Protein AF-A0A9C8ACH2-F1 (afdb_monomer_lite)

Foldseek 3Di:
DPPVVVVCVVCVVVVVVVVVVVVVVVCCVVVVDPDPVVVVVVVVVVVVCCVVPVPDPDDPLDDDDDCDPVNCVVQHDPPDAVVVVVVVVCCCCVVVVRPDDDDPDDDPDDGPDD

pLDDT: mean 89.0, std 10.63, range [52.88, 98.12]

Structure (mmCIF, N/CA/C/O backbone):
data_AF-A0A9C8ACH2-F1
#
_entry.id   AF-A0A9C8ACH2-F1
#
loop_
_atom_site.group_PDB
_atom_site.id
_atom_site.type_symbol
_atom_site.label_atom_id
_atom_site.label_alt_id
_atom_site.label_comp_id
_atom_site.label_asym_id
_atom_site.label_entity_id
_atom_site.label_seq_id
_atom_site.pdbx_PDB_ins_code
_atom_site.Cartn_x
_atom_site.Cartn_y
_atom_site.Cartn_z
_atom_site.occupancy
_atom_site.B_iso_or_equiv
_atom_site.auth_seq_id
_atom_site.auth_comp_id
_atom_site.auth_asym_id
_atom_site.auth_atom_id
_atom_site.pdbx_PDB_model_num
ATOM 1 N N . MET A 1 1 ? 27.759 -24.281 -51.195 1.00 52.88 1 MET A N 1
ATOM 2 C CA . MET A 1 1 ? 27.574 -24.189 -49.726 1.00 52.88 1 MET A CA 1
ATOM 3 C C . MET A 1 1 ? 28.028 -22.844 -49.115 1.00 52.88 1 MET A C 1
ATOM 5 O O . MET A 1 1 ? 28.151 -22.755 -47.905 1.00 52.88 1 MET A O 1
ATOM 9 N N . SER A 1 2 ? 28.230 -21.772 -49.904 1.00 60.00 2 SER A N 1
ATOM 10 C CA . SER A 1 2 ? 28.850 -20.508 -49.443 1.00 60.00 2 SER A CA 1
ATOM 11 C C . SER A 1 2 ? 27.884 -19.329 -49.233 1.00 60.00 2 SER A C 1
ATOM 13 O O . SER A 1 2 ? 28.175 -18.428 -48.451 1.00 60.00 2 SER A O 1
ATOM 15 N N . LYS A 1 3 ? 26.706 -19.328 -49.876 1.00 59.53 3 LYS A N 1
ATOM 16 C CA . LYS A 1 3 ? 25.756 -18.198 -49.792 1.00 59.53 3 LYS A CA 1
ATOM 17 C C . LYS A 1 3 ? 25.106 -18.048 -48.406 1.00 59.53 3 LYS A C 1
ATOM 19 O O . LYS A 1 3 ? 24.881 -16.928 -47.965 1.00 59.53 3 LYS A O 1
ATOM 24 N N . ARG A 1 4 ? 24.867 -19.156 -47.687 1.00 61.03 4 ARG A N 1
ATOM 25 C CA . ARG A 1 4 ? 24.274 -19.143 -46.331 1.00 61.03 4 ARG A CA 1
ATOM 26 C C . ARG A 1 4 ? 25.192 -18.474 -45.297 1.00 61.03 4 ARG A C 1
ATOM 28 O O . ARG A 1 4 ? 24.725 -17.661 -44.510 1.00 61.03 4 ARG A O 1
ATOM 35 N N . PHE A 1 5 ? 26.499 -18.732 -45.359 1.00 60.12 5 PHE A N 1
ATOM 36 C CA . PHE A 1 5 ? 27.486 -18.123 -44.456 1.00 60.12 5 PHE A CA 1
ATOM 37 C C . 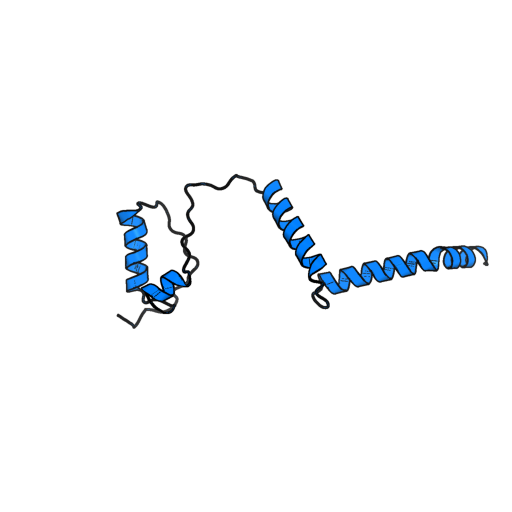PHE A 1 5 ? 27.638 -16.607 -44.656 1.00 60.12 5 PHE A C 1
ATOM 39 O O . PHE A 1 5 ? 27.826 -15.875 -43.686 1.00 60.12 5 PHE A O 1
ATOM 46 N N . ALA A 1 6 ? 27.506 -16.119 -45.894 1.00 61.38 6 ALA A N 1
ATOM 47 C CA . ALA A 1 6 ? 27.553 -14.687 -46.192 1.00 61.38 6 ALA A CA 1
ATOM 48 C C . ALA A 1 6 ? 26.337 -13.929 -45.624 1.00 61.38 6 ALA A C 1
ATOM 50 O O . ALA A 1 6 ? 26.486 -12.831 -45.089 1.00 61.38 6 ALA A O 1
ATOM 51 N N . VAL A 1 7 ? 25.146 -14.538 -45.676 1.00 62.56 7 VAL A N 1
ATOM 52 C CA . VAL A 1 7 ? 23.918 -13.985 -45.076 1.00 62.56 7 VAL A CA 1
ATOM 53 C C . VAL A 1 7 ? 24.023 -13.946 -43.548 1.00 62.56 7 VAL A C 1
ATOM 55 O O . VAL A 1 7 ? 23.685 -12.933 -42.940 1.00 62.56 7 VAL A O 1
ATOM 58 N N . ILE A 1 8 ? 24.567 -15.001 -42.932 1.00 67.81 8 ILE A N 1
ATOM 59 C CA . ILE A 1 8 ? 24.784 -15.064 -41.479 1.00 67.81 8 ILE A CA 1
ATOM 60 C C . ILE A 1 8 ? 25.756 -13.970 -41.025 1.00 67.81 8 ILE A C 1
ATOM 62 O O . ILE A 1 8 ? 25.423 -13.214 -40.120 1.00 67.81 8 ILE A O 1
ATOM 66 N N . LYS A 1 9 ? 26.910 -13.795 -41.687 1.00 70.25 9 LYS A N 1
ATOM 67 C CA . LYS A 1 9 ? 27.854 -12.711 -41.347 1.00 70.25 9 LYS A CA 1
ATOM 68 C C . LYS A 1 9 ? 27.237 -11.316 -41.484 1.00 70.25 9 LYS A C 1
ATOM 70 O O . LYS A 1 9 ? 27.525 -10.447 -40.668 1.00 70.25 9 LYS A O 1
ATOM 75 N N . ARG A 1 10 ? 26.364 -11.102 -42.477 1.00 75.19 10 ARG A N 1
ATOM 76 C CA . ARG A 1 10 ? 25.689 -9.813 -42.707 1.00 75.19 10 ARG A CA 1
ATOM 77 C C . ARG A 1 10 ? 24.681 -9.458 -41.609 1.00 75.19 10 ARG A C 1
ATOM 79 O O . ARG A 1 10 ? 24.456 -8.278 -41.352 1.00 75.19 10 ARG A O 1
ATOM 86 N N . HIS A 1 11 ? 24.078 -10.457 -40.966 1.00 82.44 11 HIS A N 1
ATOM 87 C CA . HIS A 1 11 ? 23.087 -10.258 -39.904 1.00 82.44 11 HIS A CA 1
ATOM 88 C C . HIS A 1 11 ? 23.601 -10.589 -38.499 1.00 82.44 11 HIS A C 1
ATOM 90 O O . HIS A 1 11 ? 22.903 -10.291 -37.535 1.00 82.44 11 HIS A O 1
ATOM 96 N N . ALA A 1 12 ? 24.823 -11.112 -38.366 1.00 87.94 12 ALA A N 1
ATOM 97 C CA . ALA A 1 12 ? 25.428 -11.499 -37.092 1.00 87.94 12 ALA A CA 1
ATOM 98 C C . ALA A 1 12 ? 25.406 -10.365 -36.059 1.00 87.94 12 ALA A C 1
ATOM 100 O O . ALA A 1 12 ? 25.045 -10.594 -34.910 1.00 87.94 12 ALA A O 1
ATOM 101 N N . LEU A 1 13 ? 25.697 -9.129 -36.481 1.00 89.81 13 LEU A N 1
ATOM 102 C CA . LEU A 1 13 ? 25.626 -7.963 -35.599 1.00 89.81 13 LEU A CA 1
ATOM 103 C C . LEU A 1 13 ? 24.203 -7.719 -35.079 1.00 89.81 13 LEU A C 1
ATOM 105 O O . LEU A 1 13 ? 24.019 -7.438 -33.902 1.00 89.81 13 LEU A O 1
ATOM 109 N N . ARG A 1 14 ? 23.185 -7.867 -35.936 1.00 90.31 14 ARG A N 1
ATOM 110 C CA . ARG A 1 14 ? 21.780 -7.700 -35.530 1.00 90.31 14 ARG A CA 1
ATOM 111 C C . ARG A 1 14 ? 21.375 -8.767 -34.519 1.00 90.31 14 ARG A C 1
ATOM 113 O O . ARG A 1 14 ? 20.735 -8.443 -33.534 1.00 90.31 14 ARG A O 1
ATOM 120 N N . TRP A 1 15 ? 21.785 -10.012 -34.749 1.00 93.50 15 TRP A N 1
ATOM 121 C CA . TRP A 1 15 ? 21.475 -11.134 -33.862 1.00 93.50 15 TRP A CA 1
ATOM 122 C C . TRP A 1 15 ? 22.156 -10.973 -32.505 1.00 93.50 15 TRP A C 1
ATOM 124 O O . TRP A 1 15 ? 21.524 -11.196 -31.480 1.00 93.50 15 TRP A O 1
ATOM 134 N N . LEU A 1 16 ? 23.414 -10.526 -32.498 1.00 94.44 16 LEU A N 1
ATOM 135 C CA . LEU A 1 16 ? 24.140 -10.226 -31.270 1.00 94.44 16 LEU A CA 1
ATOM 136 C C . LEU A 1 16 ? 23.460 -9.101 -30.481 1.00 94.44 16 LEU A C 1
ATOM 138 O O . LEU A 1 16 ? 23.234 -9.254 -29.287 1.00 94.44 16 LEU A O 1
ATOM 142 N N . LEU A 1 17 ? 23.085 -8.002 -31.143 1.00 95.50 17 LEU A N 1
ATOM 143 C CA . LEU A 1 17 ? 22.371 -6.896 -30.497 1.00 95.50 17 LEU A CA 1
ATOM 144 C C . LEU A 1 17 ? 21.022 -7.349 -29.928 1.00 95.50 17 LEU A C 1
ATOM 146 O O . LEU A 1 17 ? 20.713 -7.039 -28.782 1.00 95.50 17 LEU A O 1
ATOM 150 N N . SER A 1 18 ? 20.244 -8.127 -30.685 1.00 94.81 18 SER A N 1
ATOM 151 C CA . SER A 1 18 ? 18.985 -8.699 -30.198 1.00 94.81 18 SER A CA 1
ATOM 152 C C . SER A 1 18 ? 19.194 -9.618 -28.995 1.00 94.81 18 SER A C 1
ATOM 154 O O . SER A 1 18 ? 18.418 -9.549 -28.048 1.00 94.81 18 SER A O 1
ATOM 156 N N . LEU A 1 19 ? 20.244 -10.444 -29.003 1.00 96.38 19 LEU A N 1
ATOM 157 C CA . LEU A 1 19 ? 20.568 -11.330 -27.886 1.00 96.38 19 LEU A CA 1
ATOM 158 C C . LEU A 1 19 ? 20.969 -10.543 -26.635 1.00 96.38 19 LEU A C 1
ATOM 160 O O . LEU A 1 19 ? 20.540 -10.894 -25.542 1.00 96.38 19 LEU A O 1
ATOM 164 N N . ILE A 1 20 ? 21.750 -9.471 -26.791 1.00 96.50 20 ILE A N 1
ATOM 165 C CA . ILE A 1 20 ? 22.143 -8.595 -25.680 1.00 96.50 20 ILE A CA 1
ATOM 166 C C . ILE A 1 20 ? 20.912 -7.920 -25.073 1.00 96.50 20 ILE A C 1
ATOM 168 O O . ILE A 1 20 ? 20.755 -7.939 -23.858 1.00 96.50 20 ILE A O 1
ATOM 172 N N . ILE A 1 21 ? 20.022 -7.367 -25.903 1.00 95.50 21 ILE A N 1
ATOM 173 C CA . ILE A 1 21 ? 18.779 -6.737 -25.437 1.00 95.50 21 ILE A CA 1
ATOM 174 C C . ILE A 1 21 ? 17.884 -7.766 -24.735 1.00 95.50 21 ILE A C 1
ATOM 176 O O . ILE A 1 21 ? 17.339 -7.486 -23.672 1.00 95.50 21 ILE A O 1
ATOM 180 N N . LEU A 1 22 ? 17.750 -8.970 -25.295 1.00 95.50 22 LEU A N 1
ATOM 181 C CA . LEU A 1 22 ? 16.964 -10.037 -24.681 1.00 95.50 22 LEU A CA 1
ATOM 182 C C . LEU A 1 22 ? 17.539 -10.444 -23.320 1.00 95.50 22 LEU A C 1
ATOM 184 O O . LEU A 1 22 ? 16.799 -10.524 -22.345 1.00 95.50 22 LEU A O 1
ATOM 188 N N . LEU A 1 23 ? 18.851 -10.677 -23.247 1.00 95.88 23 LEU A N 1
ATOM 189 C CA . LEU A 1 23 ? 19.521 -11.039 -22.002 1.00 95.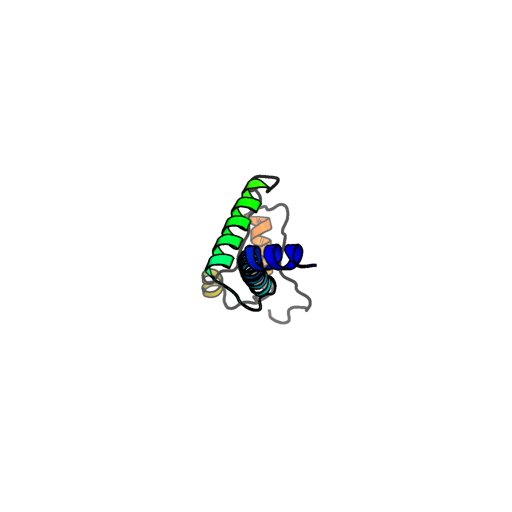88 23 LEU A CA 1
ATOM 190 C C . LEU A 1 23 ? 19.385 -9.927 -20.961 1.00 95.88 23 LEU A C 1
ATOM 192 O O . LEU A 1 23 ? 19.146 -10.225 -19.797 1.00 95.88 23 LEU A O 1
ATOM 196 N N . PHE A 1 24 ? 19.483 -8.667 -21.392 1.00 94.69 24 PHE A N 1
ATOM 197 C CA . PHE A 1 24 ? 19.225 -7.508 -20.549 1.00 94.69 24 PHE A CA 1
ATOM 198 C C . PHE A 1 24 ? 17.830 -7.625 -19.907 1.00 94.69 24 PHE A C 1
ATOM 200 O O . PHE A 1 24 ? 17.723 -7.752 -18.691 1.00 94.69 24 PHE A O 1
ATOM 207 N N . PHE A 1 25 ? 16.759 -7.728 -20.696 1.00 93.19 25 PHE A N 1
ATOM 208 C CA . PHE A 1 25 ? 15.407 -7.847 -20.134 1.00 93.19 25 PHE A CA 1
ATOM 209 C C . PHE A 1 25 ? 15.189 -9.109 -19.283 1.00 93.19 25 PHE A C 1
ATOM 211 O O . PHE A 1 25 ? 14.478 -9.040 -18.287 1.00 93.19 25 PHE A O 1
ATOM 218 N N . ILE A 1 26 ? 15.812 -10.246 -19.616 1.00 95.00 26 ILE A N 1
ATOM 219 C CA . ILE A 1 26 ? 15.718 -11.474 -18.804 1.00 95.00 26 ILE A CA 1
ATOM 220 C C . ILE A 1 26 ? 16.367 -11.283 -17.428 1.00 95.00 26 ILE A C 1
ATOM 222 O O . ILE A 1 26 ? 15.784 -11.663 -16.413 1.00 95.00 26 ILE A O 1
ATOM 226 N N . LEU A 1 27 ? 17.567 -10.701 -17.375 1.00 95.50 27 LEU A N 1
ATOM 227 C CA . LEU A 1 27 ? 18.257 -10.440 -16.108 1.00 95.50 27 LEU A CA 1
ATOM 228 C C . LEU A 1 27 ? 17.455 -9.497 -15.207 1.00 95.50 27 LEU A C 1
ATOM 230 O O . LEU A 1 27 ? 17.461 -9.674 -13.991 1.00 95.50 27 LEU A O 1
ATOM 234 N N . HIS A 1 28 ? 16.730 -8.554 -15.808 1.00 92.75 28 HIS A N 1
ATOM 235 C CA . HIS A 1 28 ? 15.801 -7.696 -15.085 1.00 92.75 28 HIS A CA 1
ATOM 236 C C . HIS A 1 28 ? 14.564 -8.427 -14.581 1.00 92.75 28 HIS A C 1
ATOM 238 O O . HIS A 1 28 ? 14.293 -8.421 -13.387 1.00 92.75 28 HIS A O 1
ATOM 244 N N . ALA A 1 29 ? 13.852 -9.114 -15.476 1.00 90.69 29 ALA A N 1
ATOM 245 C CA . ALA A 1 29 ? 12.590 -9.779 -15.161 1.00 90.69 29 ALA A CA 1
ATOM 246 C C . ALA A 1 29 ? 12.738 -10.888 -14.105 1.00 90.69 29 ALA A C 1
ATOM 248 O O . ALA A 1 29 ? 11.785 -11.216 -13.405 1.00 90.69 29 ALA A O 1
ATOM 249 N N . THR A 1 30 ? 13.927 -11.486 -14.000 1.00 94.56 30 THR A N 1
ATOM 250 C CA . THR A 1 30 ? 14.249 -12.498 -12.983 1.00 94.56 30 THR A CA 1
ATOM 251 C C . THR A 1 30 ? 14.658 -11.907 -11.630 1.00 94.56 30 THR A C 1
ATOM 253 O O . THR A 1 30 ? 14.837 -12.669 -10.683 1.00 94.56 30 THR A O 1
ATOM 256 N N . GLY A 1 31 ? 14.841 -10.586 -11.525 1.00 90.31 31 GLY A N 1
ATOM 257 C CA . GLY A 1 31 ? 15.311 -9.913 -10.308 1.00 90.31 31 GLY A CA 1
ATOM 258 C C . GLY A 1 31 ? 16.810 -10.078 -10.027 1.00 90.31 31 GLY A C 1
ATOM 259 O O . GLY A 1 31 ? 17.290 -9.649 -8.984 1.00 90.31 31 GLY A O 1
ATOM 260 N N . ILE A 1 32 ? 17.582 -10.686 -10.939 1.00 93.38 32 ILE A N 1
ATOM 261 C CA . ILE A 1 32 ? 19.040 -10.835 -10.774 1.00 93.38 32 ILE A CA 1
ATOM 262 C C . ILE A 1 32 ? 19.731 -9.469 -10.867 1.00 93.38 32 ILE A C 1
ATOM 264 O O . ILE A 1 32 ? 20.702 -9.211 -10.154 1.00 93.38 32 ILE A O 1
ATOM 268 N N . VAL A 1 33 ? 19.249 -8.599 -11.760 1.00 93.56 33 VAL A N 1
ATOM 269 C CA . VAL A 1 33 ? 19.738 -7.225 -11.907 1.00 93.56 33 VAL A CA 1
ATOM 270 C C . VAL A 1 33 ? 18.562 -6.259 -11.942 1.00 93.56 33 VAL A C 1
ATOM 272 O O . VAL A 1 33 ? 17.833 -6.165 -12.927 1.00 93.56 33 VAL A O 1
ATOM 275 N N . GLU A 1 34 ? 18.409 -5.472 -10.887 1.00 87.81 34 GLU A N 1
ATOM 276 C CA . GLU A 1 34 ? 17.367 -4.454 -10.824 1.00 87.81 34 GLU A CA 1
ATOM 277 C C . GLU A 1 34 ? 17.888 -3.112 -11.340 1.00 87.81 34 GLU A C 1
ATOM 279 O O . GLU A 1 34 ? 18.755 -2.472 -10.742 1.00 87.81 34 GLU A O 1
ATOM 284 N N . TRP A 1 35 ? 17.348 -2.661 -12.472 1.00 92.38 35 TRP A N 1
ATOM 285 C CA . TRP A 1 35 ? 17.591 -1.312 -12.968 1.00 92.38 35 TRP A CA 1
ATOM 286 C C . TRP A 1 35 ? 16.462 -0.399 -12.514 1.00 92.38 35 TRP A C 1
ATOM 288 O O . TRP A 1 35 ? 15.341 -0.498 -13.007 1.00 92.38 35 TRP A O 1
ATOM 298 N N . SER A 1 36 ? 16.778 0.537 -11.618 1.00 92.12 36 SER A N 1
ATOM 299 C CA . SER A 1 36 ? 15.805 1.462 -11.018 1.00 92.12 36 SER A CA 1
ATOM 300 C C . SER A 1 36 ? 14.961 2.230 -12.041 1.00 92.12 36 SER A C 1
ATOM 302 O O . SER A 1 36 ? 13.775 2.452 -11.820 1.00 92.12 36 SER A O 1
ATOM 304 N N . PHE A 1 37 ? 15.542 2.603 -13.185 1.00 94.00 37 PHE A N 1
ATOM 305 C CA . PHE A 1 37 ? 14.810 3.268 -14.265 1.00 94.00 37 PHE A CA 1
ATOM 306 C C . PHE A 1 37 ? 13.752 2.366 -14.917 1.00 94.00 37 PHE A C 1
ATOM 308 O O . PHE A 1 37 ? 12.660 2.844 -15.218 1.00 94.00 37 PHE A O 1
ATOM 315 N N . ILE A 1 38 ? 14.058 1.080 -15.129 1.00 93.38 38 ILE A N 1
ATOM 316 C CA . ILE A 1 38 ? 13.085 0.143 -15.703 1.00 93.38 38 ILE A CA 1
ATOM 317 C C . ILE A 1 38 ? 11.963 -0.099 -14.693 1.00 93.38 38 ILE A C 1
ATOM 319 O O . ILE A 1 38 ? 10.807 0.062 -15.067 1.00 93.38 38 ILE A O 1
ATOM 323 N N . ASN A 1 39 ? 12.284 -0.298 -13.409 1.00 93.44 39 ASN A N 1
ATOM 324 C CA . ASN A 1 39 ? 11.278 -0.396 -12.343 1.00 93.44 39 ASN A CA 1
ATOM 325 C C . ASN A 1 39 ? 10.357 0.832 -12.310 1.00 93.44 39 ASN A C 1
ATOM 327 O O . ASN A 1 39 ? 9.140 0.698 -12.251 1.00 93.44 39 ASN A O 1
ATOM 331 N N . ALA A 1 40 ? 10.906 2.047 -12.398 1.00 95.06 40 ALA A N 1
ATOM 332 C CA . ALA A 1 40 ? 10.097 3.265 -12.413 1.00 95.06 40 ALA A CA 1
ATOM 333 C C . ALA A 1 40 ? 9.138 3.324 -13.618 1.00 95.06 40 ALA A C 1
ATOM 335 O O . ALA A 1 40 ? 7.994 3.763 -13.481 1.00 95.06 40 ALA A O 1
ATOM 336 N N . LEU A 1 41 ? 9.584 2.874 -14.797 1.00 95.81 41 LEU A N 1
ATOM 337 C CA . LEU A 1 41 ? 8.721 2.755 -15.973 1.00 95.81 41 LEU A CA 1
ATOM 338 C C . LEU A 1 41 ? 7.659 1.669 -15.796 1.00 95.81 41 LEU A C 1
ATOM 340 O O . LEU A 1 41 ? 6.513 1.894 -16.178 1.00 95.81 41 LEU A O 1
ATOM 344 N N . GLU A 1 42 ? 8.020 0.524 -15.223 1.00 93.25 42 GLU A N 1
ATOM 345 C CA . GLU A 1 42 ? 7.097 -0.575 -14.945 1.00 93.25 42 GLU A CA 1
ATOM 346 C C . GLU A 1 42 ? 6.018 -0.163 -13.944 1.00 93.25 42 GLU A C 1
ATOM 348 O O . GLU A 1 42 ? 4.840 -0.365 -14.227 1.00 93.25 42 GLU A O 1
ATOM 353 N N . HIS A 1 43 ? 6.382 0.491 -12.837 1.00 95.25 43 HIS A N 1
ATOM 354 C CA . HIS A 1 43 ? 5.427 1.032 -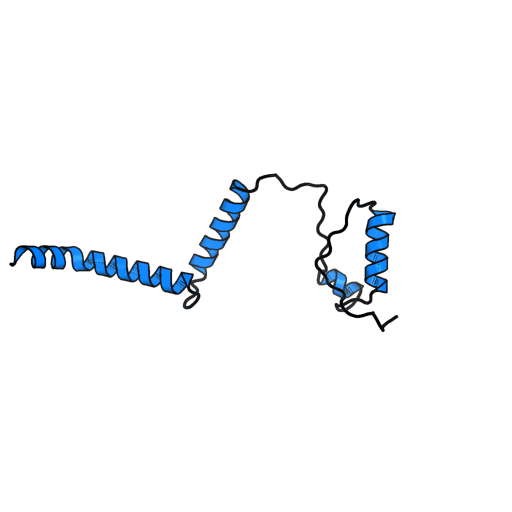11.866 1.00 95.25 43 HIS A CA 1
ATOM 355 C C . HIS A 1 43 ? 4.478 2.035 -12.518 1.00 95.25 43 HIS A C 1
ATOM 357 O O . HIS A 1 43 ? 3.266 1.909 -12.398 1.00 95.25 43 HIS A O 1
ATOM 363 N N . LYS A 1 44 ? 5.001 2.966 -13.321 1.00 96.94 44 LYS A N 1
ATOM 364 C CA . LYS A 1 44 ? 4.151 3.928 -14.026 1.00 96.94 44 LYS A CA 1
ATOM 365 C C . LYS A 1 44 ? 3.230 3.261 -15.053 1.00 96.94 44 LYS A C 1
ATOM 367 O O . LYS A 1 44 ? 2.071 3.644 -15.188 1.00 96.94 44 LYS A O 1
ATOM 372 N N . ALA A 1 45 ? 3.734 2.281 -15.802 1.00 96.25 45 ALA A N 1
ATOM 373 C CA . ALA A 1 45 ? 2.927 1.518 -16.750 1.00 96.25 45 ALA A CA 1
ATOM 374 C C . ALA A 1 45 ? 1.846 0.698 -16.029 1.00 96.25 45 ALA A C 1
ATOM 376 O O . ALA A 1 45 ? 0.728 0.580 -16.532 1.00 96.25 45 ALA A O 1
ATOM 377 N N . TYR A 1 46 ? 2.168 0.165 -14.850 1.00 94.75 46 TYR A N 1
ATOM 378 C CA . TYR A 1 46 ? 1.231 -0.524 -13.977 1.00 94.75 46 TYR A CA 1
ATOM 379 C C . TYR A 1 46 ? 0.129 0.417 -13.488 1.00 94.75 46 TYR A C 1
ATOM 381 O O . TYR A 1 46 ? -1.039 0.066 -13.637 1.00 94.75 46 TYR A O 1
ATOM 389 N N . ASP A 1 47 ? 0.477 1.610 -13.001 1.00 94.19 47 ASP A N 1
ATOM 390 C CA . ASP A 1 47 ? -0.483 2.614 -12.525 1.00 94.19 47 ASP A CA 1
ATOM 391 C C . ASP A 1 47 ? -1.454 3.023 -13.637 1.00 94.19 47 ASP A C 1
ATOM 393 O O . ASP A 1 47 ? -2.669 2.970 -13.458 1.00 94.19 47 ASP A O 1
ATOM 397 N N . VAL A 1 48 ? -0.932 3.330 -14.831 1.00 95.44 48 VAL A N 1
ATOM 398 C CA . VAL A 1 48 ? -1.755 3.671 -16.003 1.00 95.44 48 VAL A CA 1
ATOM 399 C C . VAL A 1 48 ? -2.656 2.505 -16.400 1.00 95.44 48 VAL A C 1
ATOM 401 O O . VAL A 1 48 ? -3.835 2.696 -16.689 1.00 95.44 48 VAL A O 1
ATOM 404 N N . ARG A 1 49 ? -2.125 1.276 -16.425 1.00 94.12 49 ARG A N 1
ATOM 405 C CA . ARG A 1 49 ? -2.933 0.090 -16.726 1.00 94.12 49 ARG A CA 1
ATOM 406 C C . ARG A 1 49 ? -4.050 -0.066 -15.703 1.00 94.12 49 ARG A C 1
ATOM 408 O O . ARG A 1 49 ? -5.174 -0.359 -16.098 1.00 94.12 49 ARG A O 1
ATOM 415 N N . LEU A 1 50 ? -3.742 0.097 -14.420 1.00 92.25 50 LEU A N 1
ATOM 416 C CA . LEU A 1 50 ? -4.710 -0.017 -13.342 1.00 92.25 50 LEU A CA 1
ATOM 417 C C . LEU A 1 50 ? -5.813 1.030 -13.516 1.00 92.25 50 LEU A C 1
ATOM 419 O O . LEU A 1 50 ? -6.972 0.651 -13.577 1.00 92.25 50 LEU A O 1
ATOM 423 N N . GLU A 1 51 ? -5.466 2.300 -13.720 1.00 88.94 51 GLU A N 1
ATOM 424 C CA . GLU A 1 51 ? -6.427 3.386 -13.946 1.00 88.94 51 GLU A CA 1
ATOM 425 C C . GLU A 1 51 ? -7.329 3.137 -15.168 1.00 88.94 51 GLU A C 1
ATOM 427 O O . GLU A 1 51 ? -8.541 3.326 -15.097 1.00 88.94 51 GLU A O 1
ATOM 432 N N . LEU A 1 52 ? -6.766 2.643 -16.277 1.00 91.69 52 LEU A N 1
ATOM 433 C CA . LEU A 1 52 ? -7.516 2.379 -17.513 1.00 91.69 52 LEU A CA 1
ATOM 434 C C . LEU A 1 52 ? -8.401 1.128 -17.459 1.00 91.69 52 LEU A C 1
ATOM 436 O O . LEU A 1 52 ? -9.333 1.008 -18.254 1.00 91.69 52 LEU A O 1
ATOM 440 N N . THR A 1 53 ? -8.077 0.164 -16.596 1.00 91.50 53 THR A N 1
ATOM 441 C CA . THR A 1 53 ? -8.762 -1.141 -16.544 1.00 91.50 53 THR A CA 1
ATOM 442 C C . THR A 1 53 ? -9.577 -1.351 -15.275 1.00 91.50 53 THR A C 1
ATOM 444 O O . THR A 1 53 ? -10.283 -2.357 -15.181 1.00 91.50 53 THR A O 1
ATOM 447 N N . MET A 1 54 ? -9.514 -0.424 -14.313 1.00 85.75 54 MET A N 1
ATOM 448 C CA . MET A 1 54 ? -10.285 -0.522 -13.081 1.00 85.75 54 MET A CA 1
ATOM 449 C C . MET A 1 54 ? -11.784 -0.466 -13.423 1.00 85.75 54 MET A C 1
ATOM 451 O O . MET A 1 54 ? -12.240 0.499 -14.038 1.00 85.75 54 MET A O 1
ATOM 455 N N . PRO A 1 55 ? -12.566 -1.497 -13.06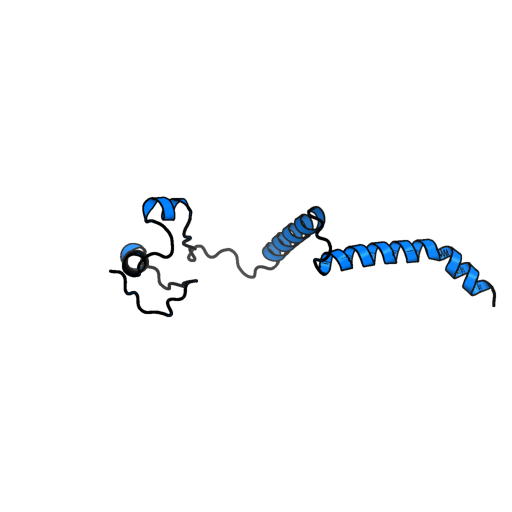1 1.00 79.00 55 PRO A N 1
ATOM 456 C CA . PRO A 1 55 ? -13.939 -1.642 -13.539 1.00 79.00 55 PRO A CA 1
ATOM 457 C C . PRO A 1 55 ? -14.903 -0.582 -12.992 1.00 79.00 55 PRO A C 1
ATOM 459 O O . PRO A 1 55 ? -15.956 -0.381 -13.586 1.00 79.00 55 PRO A O 1
ATOM 462 N N . ASN A 1 56 ? -14.560 0.089 -11.888 1.00 74.56 56 ASN A N 1
ATOM 463 C CA . ASN A 1 56 ? -15.381 1.124 -11.266 1.00 74.56 56 ASN A CA 1
ATOM 464 C C . ASN A 1 56 ? -14.500 2.263 -10.724 1.00 74.56 56 ASN A C 1
ATOM 466 O O . ASN A 1 56 ? -13.391 1.989 -10.261 1.00 74.56 56 ASN A O 1
ATOM 470 N N . PRO A 1 57 ? -14.987 3.518 -10.726 1.00 73.94 57 PRO A N 1
ATOM 471 C CA . PRO A 1 57 ? -14.352 4.599 -9.980 1.00 73.94 57 PRO A CA 1
ATOM 472 C C . PRO A 1 57 ? -14.370 4.306 -8.471 1.00 73.94 57 PRO A C 1
ATOM 474 O O . PRO A 1 57 ? -15.184 3.512 -7.996 1.00 73.94 57 PRO A O 1
ATOM 477 N N . VAL A 1 58 ? -13.479 4.966 -7.725 1.00 81.44 58 VAL A N 1
ATOM 478 C CA . VAL A 1 58 ? -13.390 4.877 -6.257 1.00 81.44 58 VAL A CA 1
ATOM 479 C C . VAL A 1 58 ? -14.774 5.088 -5.628 1.00 81.44 58 VAL A C 1
ATOM 481 O O . VAL A 1 58 ? -15.429 6.100 -5.881 1.00 81.44 58 VAL A O 1
ATOM 484 N N . ASP A 1 59 ? -15.227 4.125 -4.823 1.00 87.44 59 ASP A N 1
ATOM 485 C CA . ASP A 1 59 ? -16.498 4.214 -4.105 1.00 87.44 59 ASP A CA 1
ATOM 486 C C . ASP A 1 59 ? -16.301 5.011 -2.813 1.00 87.44 59 ASP A C 1
ATOM 488 O O . ASP A 1 59 ? -15.655 4.546 -1.877 1.00 87.44 59 ASP A O 1
ATOM 492 N N . ASN A 1 60 ? -16.886 6.207 -2.751 1.00 88.88 60 ASN A N 1
ATOM 493 C CA . ASN A 1 60 ? -16.740 7.123 -1.616 1.00 88.88 60 ASN A CA 1
ATOM 494 C C . ASN A 1 60 ? -17.337 6.593 -0.300 1.00 88.88 60 ASN A C 1
ATOM 496 O O . ASN A 1 60 ? -17.157 7.220 0.741 1.00 88.88 60 ASN A O 1
ATOM 500 N N . ARG A 1 61 ? -18.076 5.478 -0.330 1.00 91.12 61 ARG A N 1
ATOM 501 C CA . ARG A 1 61 ? -18.573 4.801 0.878 1.00 91.12 61 ARG A CA 1
ATOM 502 C C . ARG A 1 61 ? -17.496 3.948 1.546 1.00 91.12 61 ARG A C 1
ATOM 504 O O . ARG A 1 61 ? -17.645 3.593 2.709 1.00 91.12 61 ARG A O 1
ATOM 511 N N . ILE A 1 62 ? -16.438 3.593 0.815 1.00 92.00 62 ILE A N 1
ATOM 512 C CA . ILE A 1 62 ? -15.332 2.783 1.321 1.00 92.00 62 ILE A CA 1
ATOM 513 C C . ILE A 1 62 ? -14.263 3.723 1.873 1.00 92.00 62 ILE A C 1
ATOM 515 O O . ILE A 1 62 ? -13.719 4.556 1.152 1.00 92.00 62 ILE A O 1
ATOM 519 N N . VAL A 1 63 ? -13.942 3.561 3.155 1.00 93.38 63 VAL A N 1
ATOM 520 C CA . VAL A 1 63 ? -12.890 4.319 3.838 1.00 93.38 63 VAL A CA 1
ATOM 521 C C . VAL A 1 63 ? -11.843 3.340 4.355 1.00 93.38 63 VAL A C 1
ATOM 523 O O . VAL A 1 63 ? -12.185 2.323 4.955 1.00 93.38 63 VAL A O 1
ATOM 526 N N . ILE A 1 64 ? -10.569 3.650 4.117 1.00 94.12 64 ILE A N 1
ATOM 527 C CA . ILE A 1 64 ? -9.437 2.905 4.673 1.00 94.12 64 ILE A CA 1
ATOM 528 C C . ILE A 1 64 ? -8.961 3.657 5.912 1.00 94.12 64 ILE A C 1
ATOM 530 O O . ILE A 1 64 ? -8.610 4.834 5.829 1.00 94.12 64 ILE A O 1
ATOM 534 N N . VAL A 1 65 ? -8.966 2.973 7.052 1.00 93.81 65 VAL A N 1
ATOM 535 C CA . VAL A 1 65 ? -8.420 3.484 8.310 1.00 93.81 65 VAL A CA 1
ATOM 536 C C . VAL A 1 65 ? -7.059 2.832 8.508 1.00 93.81 65 VAL A C 1
ATOM 538 O O . VAL A 1 65 ? -6.985 1.617 8.672 1.00 93.81 65 VAL A O 1
ATOM 541 N N . ASP A 1 66 ? -6.001 3.635 8.450 1.00 94.12 66 ASP A N 1
ATOM 542 C CA . ASP A 1 66 ? -4.619 3.172 8.589 1.00 94.12 66 ASP A CA 1
ATOM 543 C C . ASP A 1 66 ? -4.053 3.524 9.973 1.00 94.12 66 ASP A C 1
ATOM 545 O O . ASP A 1 66 ? -4.491 4.483 10.613 1.00 94.12 66 ASP A O 1
ATOM 549 N N . ILE A 1 67 ? -3.074 2.745 10.431 1.00 93.69 67 ILE A N 1
ATOM 550 C CA . ILE A 1 67 ? -2.346 2.985 11.677 1.00 93.69 67 ILE A CA 1
ATOM 551 C C . ILE A 1 67 ? -1.004 3.610 11.313 1.00 93.69 67 ILE A C 1
ATOM 553 O O . ILE A 1 67 ? -0.029 2.923 11.009 1.00 93.69 67 ILE A O 1
ATOM 557 N N . ASP A 1 68 ? -0.968 4.936 11.357 1.00 94.56 68 ASP A N 1
ATOM 558 C CA . ASP A 1 68 ? 0.206 5.723 11.007 1.00 94.56 68 ASP A CA 1
ATOM 559 C C . ASP A 1 68 ? 1.096 6.051 12.219 1.00 94.56 68 ASP A C 1
ATOM 561 O O . ASP A 1 68 ? 0.751 5.832 13.384 1.00 94.56 68 ASP A O 1
ATOM 565 N N . GLU A 1 69 ? 2.267 6.629 11.943 1.00 95.69 69 GLU A N 1
ATOM 566 C CA . GLU A 1 69 ? 3.233 7.031 12.974 1.00 95.69 69 GLU A CA 1
ATOM 567 C C . GLU A 1 69 ? 2.625 8.014 13.987 1.00 95.69 69 GLU A C 1
ATOM 569 O O . GLU A 1 69 ? 2.943 7.976 15.177 1.00 95.69 69 GLU A O 1
ATOM 574 N N . LYS A 1 70 ? 1.703 8.873 13.537 1.00 95.62 70 LYS A N 1
ATOM 575 C CA . LYS A 1 70 ? 1.001 9.807 14.415 1.00 95.62 70 LYS A CA 1
ATOM 576 C C . LYS A 1 70 ? 0.134 9.048 15.421 1.00 95.62 70 LYS A C 1
ATOM 578 O O . LYS A 1 70 ? 0.252 9.291 16.621 1.00 95.62 70 LYS A O 1
ATOM 583 N N . SER A 1 71 ? -0.664 8.093 14.958 1.00 95.12 71 SER A N 1
ATOM 584 C CA . SER A 1 71 ? -1.508 7.244 15.802 1.00 95.12 71 SER A CA 1
ATOM 585 C C . SER A 1 71 ? -0.676 6.446 16.806 1.00 95.12 71 SER A C 1
ATOM 587 O O . SER A 1 71 ? -1.024 6.376 17.985 1.00 95.12 71 SER A O 1
ATOM 589 N N . LEU A 1 72 ? 0.466 5.897 16.375 1.00 95.94 72 LEU A N 1
ATOM 590 C CA . LEU A 1 72 ? 1.396 5.190 17.262 1.00 95.94 72 LEU A CA 1
ATOM 591 C C . LEU A 1 72 ? 2.027 6.107 18.314 1.00 95.94 72 LEU A C 1
ATOM 593 O O . LEU A 1 72 ? 2.250 5.681 19.447 1.00 95.94 72 LEU A O 1
ATOM 597 N N . SER A 1 73 ? 2.299 7.365 17.965 1.00 95.38 73 SER A N 1
ATOM 598 C CA . SER A 1 73 ? 2.829 8.343 18.917 1.00 95.38 73 SER A CA 1
ATOM 599 C C . SER A 1 73 ? 1.807 8.756 19.984 1.00 95.38 73 SER A C 1
ATOM 601 O O . SER A 1 73 ? 2.193 9.029 21.119 1.00 95.38 73 SER A O 1
ATOM 603 N N . GLU A 1 74 ? 0.513 8.767 19.645 1.00 95.31 74 GLU A N 1
ATOM 604 C CA . GLU A 1 74 ? -0.571 9.175 20.548 1.00 95.31 74 GLU A CA 1
ATOM 605 C C . GLU A 1 74 ? -1.080 8.016 21.421 1.00 95.31 74 GLU A C 1
ATOM 607 O O . GLU A 1 74 ? -1.312 8.195 22.616 1.00 95.31 74 GLU A O 1
ATOM 612 N N . ILE A 1 75 ? -1.248 6.824 20.841 1.00 94.19 75 ILE A N 1
ATOM 613 C CA . ILE A 1 75 ? -1.861 5.658 21.505 1.00 94.19 75 ILE A CA 1
ATOM 614 C C . ILE A 1 75 ? -0.799 4.712 22.080 1.00 94.19 75 ILE A C 1
ATOM 616 O O . ILE A 1 75 ? -1.024 4.060 23.101 1.00 94.19 75 ILE A O 1
ATOM 620 N N . GLY A 1 76 ? 0.368 4.642 21.441 1.00 93.62 76 GLY A N 1
ATOM 621 C CA . GLY A 1 76 ? 1.470 3.764 21.813 1.00 93.62 76 GLY A CA 1
ATOM 622 C C . GLY A 1 76 ? 1.873 2.796 20.702 1.00 93.62 76 GLY A C 1
ATOM 623 O O . GLY A 1 76 ? 1.293 2.740 19.618 1.00 93.62 76 GLY A O 1
ATOM 624 N N . ARG A 1 77 ? 2.904 1.998 20.988 1.00 92.69 77 ARG A N 1
ATOM 625 C CA . ARG A 1 77 ? 3.492 1.050 20.035 1.00 92.69 77 ARG A CA 1
ATOM 626 C C . ARG A 1 77 ? 2.509 -0.075 19.682 1.00 92.69 77 ARG A C 1
ATOM 628 O O . ARG A 1 77 ? 1.913 -0.680 20.566 1.00 92.69 77 ARG A O 1
ATOM 635 N N . TRP A 1 78 ? 2.426 -0.401 18.395 1.00 90.81 78 TRP A N 1
ATOM 636 C CA . TRP A 1 78 ? 1.731 -1.585 17.884 1.00 90.81 78 TRP A CA 1
ATOM 637 C C . TRP A 1 78 ? 2.492 -2.890 18.212 1.00 90.81 78 TRP A C 1
ATOM 639 O O . TRP A 1 78 ? 3.726 -2.884 18.156 1.00 90.81 78 TRP A O 1
ATOM 649 N N . PRO A 1 79 ? 1.825 -4.029 18.484 1.00 90.31 79 PRO A N 1
ATOM 650 C CA . PRO A 1 79 ? 0.377 -4.246 18.503 1.00 90.31 79 PRO A CA 1
ATOM 651 C C . PRO A 1 79 ? -0.306 -3.648 19.728 1.00 90.31 79 PRO A C 1
ATOM 653 O O . PRO A 1 79 ? 0.179 -3.773 20.850 1.00 90.31 79 PRO A O 1
ATOM 656 N N . TRP A 1 80 ? -1.450 -3.001 19.506 1.00 90.75 80 TRP A N 1
ATOM 657 C CA . TRP A 1 80 ? -2.272 -2.500 20.602 1.00 90.75 80 TRP A CA 1
ATOM 658 C C . TRP A 1 80 ? -3.042 -3.630 21.288 1.00 90.75 80 TRP A C 1
ATOM 660 O O . TRP A 1 80 ? -3.401 -4.635 20.674 1.00 90.75 80 TRP A O 1
ATOM 670 N N . ASN A 1 81 ? -3.341 -3.415 22.567 1.00 91.00 81 ASN A N 1
ATOM 671 C CA . ASN A 1 81 ? -4.217 -4.268 23.365 1.00 91.00 81 ASN A CA 1
ATOM 672 C C . ASN A 1 81 ? -5.639 -4.347 22.760 1.00 91.00 81 ASN A C 1
ATOM 674 O O . ASN A 1 81 ? -6.133 -3.367 22.189 1.00 91.00 81 ASN A O 1
ATOM 678 N N . ARG A 1 82 ? -6.333 -5.483 22.931 1.00 90.88 82 ARG A N 1
ATOM 679 C CA . ARG A 1 82 ? -7.703 -5.717 22.432 1.00 90.88 82 ARG A CA 1
ATOM 680 C C . ARG A 1 82 ? -8.693 -4.662 22.881 1.00 90.88 82 ARG A C 1
ATOM 682 O O . ARG A 1 82 ? -9.591 -4.344 22.116 1.00 90.88 82 ARG A O 1
ATOM 689 N N . SER A 1 83 ? -8.538 -4.101 24.074 1.00 91.81 83 SER A N 1
ATOM 690 C CA . SER A 1 83 ? -9.412 -3.043 24.581 1.00 91.81 83 SER A CA 1
ATOM 691 C C . SER A 1 83 ? -9.328 -1.765 23.741 1.00 91.81 83 SER A C 1
ATOM 693 O O . SER A 1 83 ? -10.338 -1.094 23.552 1.00 91.81 83 SER A O 1
ATOM 695 N N . VAL A 1 84 ? -8.148 -1.428 23.208 1.00 93.44 84 VAL A N 1
ATOM 696 C CA . VAL A 1 84 ? -7.963 -0.278 22.309 1.00 93.44 84 VAL A CA 1
ATOM 697 C C . VAL A 1 84 ? -8.659 -0.551 20.979 1.00 93.44 84 VAL A C 1
ATOM 699 O O . VAL A 1 84 ? -9.418 0.289 20.504 1.00 93.44 84 VAL A O 1
ATOM 702 N N . ILE A 1 85 ? -8.444 -1.744 20.417 1.00 93.56 85 ILE A N 1
ATOM 703 C CA . ILE A 1 85 ? -9.074 -2.167 19.162 1.00 93.56 85 ILE A CA 1
ATOM 704 C C . ILE A 1 85 ? -10.598 -2.223 19.305 1.00 93.56 85 ILE A C 1
ATOM 706 O O . ILE A 1 85 ? -11.301 -1.720 18.438 1.00 93.56 85 ILE A O 1
ATOM 710 N N . ALA A 1 86 ? -11.113 -2.768 20.409 1.00 94.00 86 ALA A N 1
ATOM 711 C CA . ALA A 1 86 ? -12.543 -2.827 20.692 1.00 94.00 86 ALA A CA 1
ATOM 712 C C . ALA A 1 86 ? -13.157 -1.425 20.731 1.00 94.00 86 ALA A C 1
ATOM 714 O O . ALA A 1 86 ? -14.113 -1.176 20.014 1.00 94.00 86 ALA A O 1
ATOM 715 N N . ARG A 1 87 ? -12.539 -0.474 21.448 1.00 95.69 87 ARG A N 1
ATOM 716 C CA . ARG A 1 87 ? -13.017 0.920 21.465 1.00 95.69 87 ARG A CA 1
ATOM 717 C C . ARG A 1 87 ? -13.019 1.567 20.080 1.00 95.69 87 ARG A C 1
ATOM 719 O O . ARG A 1 87 ? -13.923 2.340 19.783 1.00 95.69 87 ARG A O 1
ATOM 726 N N . LEU A 1 88 ? -12.023 1.272 19.242 1.00 95.25 88 LEU A N 1
ATOM 727 C CA . LEU A 1 88 ? -12.000 1.757 17.860 1.00 95.25 88 LEU A CA 1
ATOM 728 C C . LEU A 1 88 ? -13.162 1.164 17.052 1.00 95.25 88 LEU A C 1
ATOM 730 O O . LEU A 1 88 ? -13.853 1.901 16.356 1.00 95.25 88 LEU A O 1
ATOM 734 N N . ILE A 1 89 ? -13.392 -0.146 17.164 1.00 95.81 89 ILE A N 1
ATOM 735 C CA . ILE A 1 89 ? -14.498 -0.837 16.490 1.00 95.81 89 ILE A CA 1
ATOM 736 C C . ILE A 1 89 ? -15.846 -0.278 16.960 1.00 95.81 89 ILE A C 1
ATOM 738 O O . ILE A 1 89 ? -16.672 0.075 16.120 1.00 95.81 89 ILE A O 1
ATOM 742 N N . ASP A 1 90 ? -16.039 -0.124 18.270 1.00 97.56 90 ASP A N 1
ATOM 743 C CA . ASP A 1 90 ? -17.246 0.465 18.855 1.00 97.56 90 ASP A CA 1
ATOM 744 C C . ASP A 1 90 ? -17.462 1.881 18.311 1.00 97.56 90 ASP A C 1
ATOM 746 O O . ASP A 1 90 ? -18.546 2.213 17.853 1.00 97.56 90 ASP A O 1
ATOM 750 N N . GLN A 1 91 ? -16.420 2.716 18.243 1.00 97.00 91 GLN A N 1
ATOM 751 C CA . GLN A 1 91 ? -16.533 4.055 17.662 1.00 97.00 91 GLN A CA 1
ATOM 752 C C . GLN A 1 91 ? -16.923 4.016 16.172 1.00 97.00 91 GLN A C 1
ATOM 754 O O . GLN A 1 91 ? -17.742 4.827 15.733 1.00 97.00 91 GLN A O 1
ATOM 759 N N . LEU A 1 92 ? -16.371 3.086 15.387 1.00 96.75 92 LEU A N 1
ATOM 760 C CA . LEU A 1 92 ? -16.714 2.924 13.970 1.00 96.75 92 LEU A CA 1
ATOM 761 C C . LEU A 1 92 ? -18.193 2.564 13.774 1.00 96.75 92 LEU A C 1
ATOM 763 O O . LEU A 1 92 ? -18.859 3.177 12.938 1.00 96.75 92 LEU A O 1
ATOM 767 N N . PHE A 1 93 ? -18.727 1.629 14.557 1.00 97.88 93 PHE A N 1
ATOM 768 C CA . PHE A 1 93 ? -20.131 1.230 14.446 1.00 97.88 93 PHE A CA 1
ATOM 769 C C . PHE A 1 93 ? -21.084 2.215 15.133 1.00 97.88 93 PHE A C 1
ATOM 771 O O . PHE A 1 93 ? -22.059 2.639 14.523 1.00 97.88 93 PHE A O 1
ATOM 778 N N . ASP A 1 94 ? -20.795 2.653 16.354 1.00 98.12 94 ASP A N 1
ATOM 779 C CA . ASP A 1 94 ? -21.723 3.459 17.152 1.00 98.12 94 ASP A CA 1
ATOM 780 C C . ASP A 1 94 ? -21.706 4.937 16.761 1.00 98.12 94 ASP A C 1
ATOM 782 O O . ASP A 1 94 ? -22.745 5.596 16.762 1.00 98.12 94 ASP A O 1
ATOM 786 N N . THR A 1 95 ? -20.541 5.487 16.410 1.00 97.12 95 THR A N 1
ATOM 787 C CA . THR A 1 95 ? -20.426 6.913 16.061 1.00 97.12 95 THR A CA 1
ATOM 788 C C . THR A 1 95 ? -20.524 7.130 14.560 1.00 97.12 95 THR A C 1
ATOM 790 O O . THR A 1 95 ? -21.305 7.967 14.111 1.00 97.12 95 THR A O 1
ATOM 793 N N . TYR A 1 96 ? -19.738 6.387 13.778 1.00 95.81 96 TYR A N 1
ATOM 794 C CA . TYR A 1 96 ? -19.694 6.563 12.324 1.00 95.81 96 TYR A CA 1
ATOM 795 C C . TYR A 1 96 ? -20.741 5.735 11.573 1.00 95.81 96 TYR A C 1
ATOM 797 O O . TYR A 1 96 ? -20.946 5.994 10.389 1.00 95.81 96 TYR A O 1
ATOM 805 N N . GLN A 1 97 ? -21.434 4.812 12.254 1.00 96.69 97 GLN A N 1
ATOM 806 C CA . GLN A 1 97 ? -22.553 4.041 11.700 1.00 96.69 97 GLN A CA 1
ATOM 807 C C . GLN A 1 97 ? -22.167 3.298 10.412 1.00 96.69 97 GLN A C 1
ATOM 809 O O . GLN A 1 97 ? -22.913 3.304 9.433 1.00 96.69 97 GLN A O 1
ATOM 814 N N . ILE A 1 98 ? -20.976 2.684 10.391 1.00 97.12 98 ILE A N 1
ATOM 815 C CA . ILE A 1 98 ? -20.538 1.875 9.246 1.00 97.12 98 ILE A CA 1
ATOM 816 C C . ILE A 1 98 ? -21.389 0.603 9.113 1.00 97.12 98 ILE A C 1
ATOM 818 O O . ILE A 1 98 ? -21.769 -0.008 10.109 1.00 97.12 98 ILE A O 1
ATOM 822 N N . ASP A 1 99 ? -21.640 0.165 7.877 1.00 96.44 99 ASP A N 1
ATOM 823 C CA . ASP A 1 99 ? -22.418 -1.056 7.620 1.00 96.44 99 ASP A CA 1
ATOM 824 C C . ASP A 1 99 ? -21.589 -2.336 7.820 1.00 96.44 99 ASP A C 1
ATOM 826 O O . ASP A 1 99 ? -22.091 -3.360 8.283 1.00 96.44 99 ASP A O 1
ATOM 830 N N . VAL A 1 100 ? -20.314 -2.303 7.417 1.00 96.50 100 VAL A N 1
ATOM 831 C CA . VAL A 1 100 ? -19.418 -3.467 7.387 1.00 96.50 100 VAL A CA 1
ATOM 832 C C . VAL A 1 100 ? -17.993 -3.027 7.703 1.00 96.50 100 VAL A C 1
ATOM 834 O O . VAL A 1 100 ? -17.518 -2.021 7.181 1.00 96.50 100 VAL A O 1
ATOM 837 N N . LEU A 1 101 ? -17.290 -3.833 8.502 1.00 96.25 101 LEU A N 1
ATOM 838 C CA . LEU A 1 101 ? -15.865 -3.684 8.779 1.00 96.25 101 LEU A CA 1
ATOM 839 C C . LEU A 1 101 ? -15.081 -4.843 8.151 1.00 96.25 101 LEU A C 1
ATOM 841 O O . LEU A 1 101 ? -15.309 -6.005 8.485 1.00 96.25 101 LEU A O 1
ATOM 845 N N . GLY A 1 102 ? -14.137 -4.520 7.267 1.00 95.50 102 GLY A N 1
ATOM 846 C CA . GLY A 1 102 ? -13.073 -5.431 6.846 1.00 95.50 102 GLY A CA 1
ATOM 847 C C . GLY A 1 102 ? -11.803 -5.122 7.631 1.00 95.50 102 GLY A C 1
ATOM 848 O O . GLY A 1 102 ? -11.423 -3.960 7.736 1.00 95.50 102 GLY A O 1
ATOM 849 N N . MET A 1 103 ? -11.154 -6.142 8.187 1.00 93.06 103 MET A N 1
ATOM 850 C CA . MET A 1 103 ? -9.955 -5.973 9.007 1.00 93.06 103 MET A CA 1
ATOM 851 C C . MET A 1 103 ? -8.808 -6.799 8.428 1.00 93.06 103 MET A C 1
ATOM 853 O O . MET A 1 103 ? -8.936 -8.014 8.290 1.00 93.06 103 MET A O 1
ATOM 857 N N . ASP A 1 104 ? -7.689 -6.141 8.126 1.00 92.19 104 ASP A N 1
ATOM 858 C CA . ASP A 1 104 ? -6.432 -6.788 7.727 1.00 92.19 104 ASP A CA 1
ATOM 859 C C . ASP A 1 104 ? -5.550 -7.051 8.959 1.00 92.19 104 ASP A C 1
ATOM 861 O O . ASP A 1 104 ? -4.432 -6.562 9.103 1.00 92.19 104 ASP A O 1
ATOM 865 N N . ALA A 1 105 ? -6.121 -7.755 9.933 1.00 87.00 105 ALA A N 1
ATOM 866 C CA . ALA A 1 105 ? -5.423 -8.190 11.133 1.00 87.00 105 ALA A CA 1
ATOM 867 C C . ALA A 1 105 ? -6.038 -9.495 11.637 1.00 87.00 105 ALA A C 1
ATOM 869 O O . ALA A 1 105 ? -7.252 -9.697 11.572 1.00 87.00 105 ALA A O 1
ATOM 870 N N . VAL A 1 106 ? -5.194 -10.377 12.170 1.00 86.31 106 VAL A N 1
ATOM 871 C CA . VAL A 1 106 ? -5.617 -11.641 12.777 1.00 86.31 106 VAL A CA 1
ATOM 872 C C . VAL A 1 106 ? -5.268 -11.655 14.253 1.00 86.31 106 VAL A C 1
ATOM 874 O O . VAL A 1 106 ? -4.233 -11.135 14.667 1.00 86.31 106 VAL A O 1
ATOM 877 N N . PHE A 1 107 ? -6.143 -12.273 15.041 1.00 85.56 107 PHE A N 1
ATOM 878 C CA . PHE A 1 107 ? -6.064 -12.333 16.496 1.00 85.56 107 PHE A CA 1
ATOM 879 C C . PHE A 1 107 ? -6.139 -13.800 16.943 1.00 85.56 107 PHE A C 1
ATOM 881 O O . PHE A 1 107 ? -7.195 -14.238 17.399 1.00 85.56 107 PHE A O 1
ATOM 888 N N . PRO A 1 108 ? -5.069 -14.587 16.718 1.00 85.25 108 PRO A N 1
ATOM 889 C CA . PRO A 1 108 ? -5.119 -16.037 16.886 1.00 85.25 108 PRO A CA 1
ATOM 890 C C . PRO A 1 108 ? -5.132 -16.451 18.360 1.00 85.25 108 PRO A C 1
ATOM 892 O O . PRO A 1 108 ? -5.764 -17.444 18.714 1.00 85.25 108 PRO A O 1
ATOM 895 N N . GLU A 1 109 ? -4.465 -15.680 19.215 1.00 84.25 109 GLU A N 1
ATOM 896 C CA . GLU A 1 109 ? -4.380 -15.930 20.647 1.00 84.25 109 GLU A CA 1
ATOM 897 C C . GLU A 1 109 ? -5.305 -14.996 21.453 1.00 84.25 109 GLU A C 1
ATOM 899 O O . GLU A 1 109 ? -5.506 -13.830 21.078 1.00 84.25 109 GLU A O 1
ATOM 904 N N . PRO A 1 110 ? -5.856 -15.481 22.584 1.00 80.56 110 PRO A N 1
ATOM 905 C CA . PRO A 1 110 ? -6.507 -14.631 23.574 1.00 80.56 110 PRO A CA 1
ATOM 906 C C . PRO A 1 110 ? -5.555 -13.541 24.077 1.00 80.56 110 PRO A C 1
ATOM 908 O O . PRO A 1 110 ? -4.359 -13.775 24.237 1.00 80.56 110 PRO A O 1
ATOM 911 N N . ASP A 1 111 ? -6.087 -12.350 24.341 1.00 78.56 111 ASP A N 1
ATOM 912 C CA . ASP A 1 111 ? -5.294 -11.275 24.938 1.00 78.56 111 ASP A CA 1
ATOM 913 C C . ASP A 1 111 ? -5.209 -11.472 26.449 1.00 78.56 111 ASP A C 1
ATOM 915 O O . ASP A 1 111 ? -6.230 -11.564 27.131 1.00 78.56 111 ASP A O 1
ATOM 919 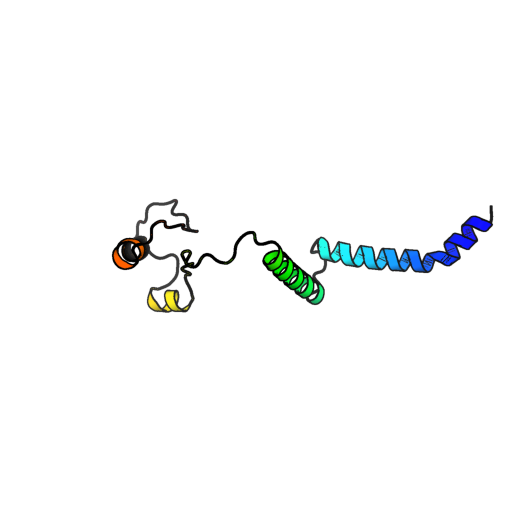N N . GLU A 1 112 ? -3.983 -11.562 26.955 1.00 73.56 112 GLU A N 1
ATOM 920 C CA . GLU A 1 112 ? -3.691 -11.695 28.385 1.00 73.56 112 GLU A CA 1
ATOM 921 C C . GLU A 1 112 ? -3.307 -10.362 29.038 1.00 73.56 112 GLU A C 1
ATOM 923 O O . GLU A 1 112 ? -3.077 -10.297 30.245 1.00 73.56 112 GLU A O 1
ATOM 928 N N . SER A 1 113 ? -3.244 -9.283 28.255 1.00 61.50 113 SER A N 1
ATOM 929 C CA . SER A 1 113 ? -3.072 -7.933 28.770 1.00 61.50 113 SER A CA 1
ATOM 930 C C . SER A 1 113 ? -4.447 -7.271 28.905 1.00 61.50 113 SER A C 1
ATOM 932 O O . SER A 1 113 ? -5.281 -7.332 28.004 1.00 61.50 113 SER A O 1
ATOM 934 N N . SER A 1 114 ? -4.741 -6.659 30.046 1.00 53.03 114 SER A N 1
ATOM 935 C CA . SER A 1 114 ? -5.940 -5.838 30.281 1.00 53.03 114 SER A CA 1
ATOM 936 C C . SER A 1 114 ? -5.565 -4.641 31.132 1.00 53.03 114 SER A C 1
ATOM 938 O O . SER A 1 114 ? -4.749 -4.833 32.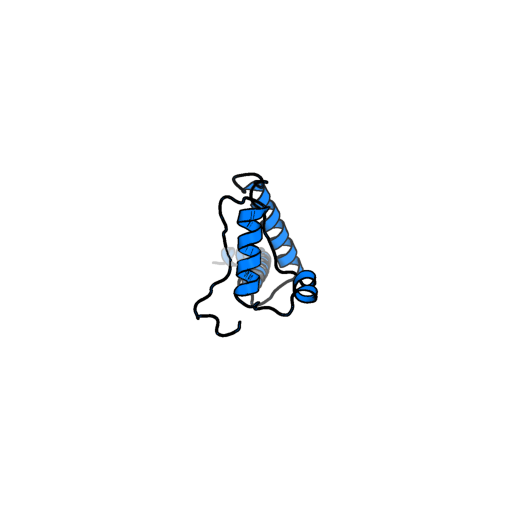063 1.00 53.03 114 SER A O 1
#

Secondary structure (DSSP, 8-state):
--HHHHHHHHHHHHHHHHHHHHHHHHHHHTTSS--HHHHHHHHHHHHHHHHHH-SS---TT-------HHHHHHH-SSSPPHHHHHHHHHIIIIIT--S----S----SPP---

Sequence (114 aa):
MSKRFAVIKRHALRWLLSLIILLFFILHATGIVEWSFINALEHKAYDVRLELTMPNPVDNRIVIVDIDEKSLSEIGRWPWNRSVIARLIDQLFDTYQIDVLGMDAVFPEPDESS

Radius of gyration: 27.58 Å; chains: 1; bounding box: 51×34×80 Å